Protein AF-F5NWD7-F1 (afdb_monomer_lite)

pLDDT: mean 88.41, std 11.6, range [45.94, 96.12]

Structure (mmCIF, N/CA/C/O backbone):
data_AF-F5NWD7-F1
#
_entry.id   AF-F5NWD7-F1
#
loop_
_atom_site.group_PDB
_atom_site.id
_atom_site.type_symbol
_atom_site.label_atom_id
_atom_site.label_alt_id
_atom_site.label_comp_id
_atom_site.label_asym_id
_atom_site.label_entity_id
_atom_site.label_seq_id
_atom_site.pdbx_PDB_ins_code
_atom_site.Cartn_x
_atom_site.Cartn_y
_atom_site.Cartn_z
_atom_site.occupancy
_atom_site.B_iso_or_equiv
_atom_site.auth_seq_id
_atom_site.auth_comp_id
_atom_site.auth_asym_id
_atom_site.auth_atom_id
_atom_site.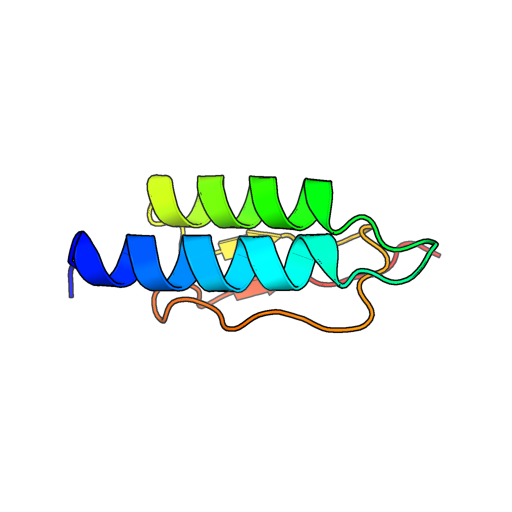pdbx_PDB_model_num
ATOM 1 N N . MET A 1 1 ? -15.975 0.308 14.707 1.00 45.94 1 MET A N 1
ATOM 2 C CA . MET A 1 1 ? -14.719 -0.160 15.329 1.00 45.94 1 MET A CA 1
ATOM 3 C C . MET A 1 1 ? -13.691 0.905 15.035 1.00 45.94 1 MET A C 1
ATOM 5 O O . MET A 1 1 ? -13.383 1.098 13.869 1.00 45.94 1 MET A O 1
ATOM 9 N N . GLU A 1 2 ? -13.260 1.659 16.041 1.00 50.62 2 GLU A N 1
ATOM 10 C CA . GLU A 1 2 ? -12.188 2.640 15.859 1.00 50.62 2 GLU A CA 1
ATOM 11 C C . GLU A 1 2 ? -10.851 1.896 15.885 1.00 50.62 2 GLU A C 1
ATOM 13 O O . GLU A 1 2 ? -10.619 1.084 16.784 1.00 50.62 2 GLU A O 1
ATOM 18 N N . LEU A 1 3 ? -9.993 2.112 14.883 1.00 55.00 3 LEU A N 1
ATOM 19 C CA . LEU A 1 3 ? -8.625 1.605 14.933 1.00 55.00 3 LEU A CA 1
ATOM 20 C C . LEU A 1 3 ? -7.919 2.230 16.139 1.00 55.00 3 LEU A C 1
ATOM 22 O O . LEU A 1 3 ? -7.852 3.453 16.264 1.00 55.00 3 LEU A O 1
ATOM 26 N N . THR A 1 4 ? -7.382 1.400 17.031 1.00 62.38 4 THR A N 1
ATOM 27 C CA . THR A 1 4 ? -6.589 1.889 18.159 1.00 62.38 4 THR A CA 1
ATOM 28 C C . THR A 1 4 ? -5.239 2.422 17.657 1.00 62.38 4 THR A C 1
ATOM 30 O O . THR A 1 4 ? -4.733 1.941 16.639 1.00 62.38 4 THR A O 1
ATOM 33 N N . PRO A 1 5 ? -4.594 3.367 18.369 1.00 65.25 5 PRO A N 1
ATOM 34 C CA . PRO A 1 5 ? -3.290 3.926 17.983 1.00 65.25 5 PRO A CA 1
ATOM 35 C C . PRO A 1 5 ? -2.226 2.858 17.674 1.00 65.25 5 PRO A C 1
ATOM 37 O O . PRO A 1 5 ? -1.429 3.015 16.753 1.00 65.25 5 PRO A O 1
ATOM 40 N N . SER A 1 6 ? -2.284 1.724 18.378 1.00 69.75 6 SER A N 1
ATOM 41 C CA . SER A 1 6 ? -1.414 0.562 18.177 1.00 69.75 6 SER A CA 1
ATOM 42 C C . SER A 1 6 ? -1.578 -0.128 16.815 1.00 69.75 6 SER A C 1
ATOM 44 O O . SER A 1 6 ? -0.599 -0.622 16.258 1.00 69.75 6 SER A O 1
ATOM 46 N N . CYS A 1 7 ? -2.787 -0.156 16.248 1.00 75.19 7 CYS A N 1
ATOM 47 C CA . CYS A 1 7 ? -3.026 -0.722 14.920 1.00 75.19 7 CYS A CA 1
ATOM 48 C C . CYS A 1 7 ? -2.456 0.184 13.826 1.00 75.19 7 CYS A C 1
ATOM 50 O O . CYS A 1 7 ? -1.884 -0.309 12.857 1.00 75.19 7 CYS A O 1
ATOM 52 N N . ASN A 1 8 ? -2.543 1.505 14.001 1.00 83.94 8 ASN A N 1
ATOM 53 C CA . ASN A 1 8 ? -1.990 2.456 13.038 1.00 83.94 8 ASN A CA 1
ATOM 54 C C . ASN A 1 8 ? -0.463 2.341 12.950 1.00 83.94 8 ASN A C 1
ATOM 56 O O . ASN A 1 8 ? 0.092 2.332 11.855 1.00 83.94 8 ASN A O 1
ATOM 60 N N . GLU A 1 9 ? 0.219 2.199 14.087 1.00 87.75 9 GLU A N 1
ATOM 61 C CA . GLU A 1 9 ? 1.675 2.012 14.119 1.00 87.75 9 GLU A CA 1
ATOM 62 C C . GLU A 1 9 ? 2.119 0.712 13.437 1.00 87.75 9 GLU A C 1
ATOM 64 O O . GLU A 1 9 ? 3.127 0.711 12.724 1.00 87.75 9 GLU A O 1
ATOM 69 N N . PHE A 1 10 ? 1.350 -0.373 13.594 1.00 90.81 10 PHE A N 1
ATOM 70 C CA . PHE A 1 10 ? 1.602 -1.637 12.900 1.00 90.81 10 PHE A CA 1
ATOM 71 C C . PHE A 1 10 ? 1.589 -1.454 11.376 1.00 90.81 10 PHE A C 1
ATOM 73 O O . PHE A 1 10 ? 2.565 -1.807 10.709 1.00 90.81 10 PHE A O 1
ATOM 80 N N . TYR A 1 11 ? 0.532 -0.837 10.836 1.00 93.44 11 TYR A N 1
ATOM 81 C CA . TYR A 1 11 ? 0.425 -0.569 9.400 1.00 93.44 11 TYR A CA 1
ATOM 82 C C . TYR A 1 11 ? 1.539 0.355 8.907 1.00 93.44 11 TYR A C 1
ATOM 84 O O . TYR A 1 11 ? 2.198 0.044 7.921 1.00 93.44 11 TYR A O 1
ATOM 92 N N . LEU A 1 12 ? 1.822 1.451 9.619 1.00 93.25 12 LEU A N 1
ATOM 93 C CA . LEU A 1 12 ? 2.871 2.395 9.223 1.00 93.25 12 LEU A CA 1
ATOM 94 C C . LEU A 1 12 ? 4.255 1.740 9.150 1.00 93.25 12 LEU A C 1
ATOM 96 O O . LEU A 1 12 ? 5.020 2.024 8.225 1.00 93.25 12 LEU A O 1
ATOM 100 N N . LYS A 1 13 ? 4.576 0.847 10.093 1.00 94.00 13 LYS A N 1
ATOM 101 C CA . LYS A 1 13 ? 5.836 0.101 10.073 1.00 94.00 13 LYS A CA 1
ATOM 102 C C . LYS A 1 13 ? 5.893 -0.863 8.886 1.00 94.00 13 LYS A C 1
ATOM 104 O O . LYS A 1 13 ? 6.856 -0.813 8.122 1.00 94.00 13 LYS A O 1
ATOM 109 N N . ALA A 1 14 ? 4.856 -1.683 8.701 1.00 94.75 14 ALA A N 1
ATOM 110 C CA . ALA A 1 14 ? 4.782 -2.641 7.598 1.00 94.75 14 ALA A CA 1
ATOM 111 C C . ALA A 1 14 ? 4.854 -1.944 6.228 1.00 94.75 14 ALA A C 1
ATOM 113 O O . ALA A 1 14 ? 5.587 -2.371 5.336 1.00 94.75 14 ALA A O 1
ATOM 114 N N . TRP A 1 15 ? 4.154 -0.819 6.068 1.00 96.06 15 TRP A N 1
ATOM 115 C CA . TRP A 1 15 ? 4.170 -0.036 4.835 1.00 96.06 15 TRP A CA 1
ATOM 116 C C . TRP A 1 15 ? 5.522 0.620 4.572 1.00 96.06 15 TRP A C 1
ATOM 118 O O . TRP A 1 15 ? 5.935 0.681 3.418 1.00 96.06 15 TRP A O 1
ATOM 128 N N . SER A 1 16 ? 6.240 1.066 5.609 1.00 95.19 16 SER A N 1
ATOM 129 C CA . SER A 1 16 ? 7.594 1.611 5.439 1.00 95.19 16 SER A CA 1
ATOM 130 C C . SER A 1 16 ? 8.589 0.541 4.981 1.00 95.19 16 SER A C 1
ATOM 132 O O . SER A 1 16 ? 9.469 0.816 4.168 1.00 95.19 16 SER A O 1
ATOM 134 N N . GLU A 1 17 ? 8.459 -0.694 5.467 1.00 95.38 17 GLU A N 1
ATOM 135 C CA . GLU A 1 17 ? 9.271 -1.817 4.986 1.00 95.38 17 GLU A CA 1
ATOM 136 C C . GLU A 1 17 ? 8.900 -2.195 3.543 1.00 95.38 17 GLU A C 1
ATOM 138 O O . GLU A 1 17 ? 9.782 -2.401 2.707 1.00 95.38 17 GLU A O 1
ATOM 143 N N . TRP A 1 18 ? 7.606 -2.230 3.217 1.00 95.44 18 TRP A N 1
ATOM 144 C CA . TRP A 1 18 ? 7.125 -2.490 1.858 1.00 95.44 18 TRP A CA 1
ATOM 145 C C . TRP A 1 18 ? 7.591 -1.430 0.850 1.00 95.44 18 TRP A C 1
ATOM 147 O O . TRP A 1 18 ? 7.997 -1.778 -0.262 1.00 95.44 18 TRP A O 1
ATOM 157 N N . GLU A 1 19 ? 7.581 -0.155 1.240 1.00 95.25 19 GLU A N 1
ATOM 158 C CA . GLU A 1 19 ? 8.066 0.962 0.429 1.00 95.25 19 GLU A CA 1
ATOM 159 C C . GLU A 1 19 ? 9.548 0.790 0.072 1.00 95.25 19 GLU A C 1
ATOM 161 O O . GLU A 1 19 ? 9.920 0.862 -1.101 1.00 95.25 19 GLU A O 1
ATOM 166 N N . LYS A 1 20 ? 10.384 0.485 1.071 1.00 93.94 20 LYS A N 1
ATOM 167 C CA . LYS A 1 20 ? 11.836 0.302 0.904 1.00 93.94 20 LYS A CA 1
ATOM 168 C C . LYS A 1 20 ? 12.200 -0.919 0.066 1.00 93.94 20 LYS A C 1
ATOM 170 O O . LYS A 1 20 ? 13.217 -0.902 -0.619 1.00 93.94 20 LYS A O 1
ATOM 175 N N . ASN A 1 21 ? 11.370 -1.958 0.096 1.00 92.31 21 ASN A N 1
ATOM 176 C CA . ASN A 1 21 ? 11.552 -3.184 -0.685 1.00 92.31 21 ASN A CA 1
ATOM 177 C C . ASN A 1 21 ? 10.915 -3.099 -2.088 1.00 92.31 21 ASN A C 1
ATOM 179 O O . ASN A 1 21 ? 10.525 -4.119 -2.665 1.00 92.31 21 ASN A O 1
ATOM 183 N N . GLY A 1 22 ? 10.748 -1.886 -2.623 1.00 86.12 22 GLY A N 1
ATOM 184 C CA . GLY A 1 22 ? 10.259 -1.650 -3.977 1.00 86.12 22 GLY A CA 1
ATOM 185 C C . GLY A 1 22 ? 11.215 -2.133 -5.061 1.00 86.12 22 GLY A C 1
ATOM 186 O O . GLY A 1 22 ? 12.434 -2.090 -4.908 1.00 86.12 22 GLY A O 1
ATOM 187 N N . THR A 1 23 ? 10.659 -2.576 -6.188 1.00 89.31 23 THR A N 1
ATOM 188 C CA . THR A 1 23 ? 11.446 -2.828 -7.398 1.00 89.31 23 THR A CA 1
ATOM 189 C C . THR A 1 23 ? 11.541 -1.560 -8.255 1.00 89.31 23 THR A C 1
ATOM 191 O O . THR A 1 23 ? 10.630 -0.728 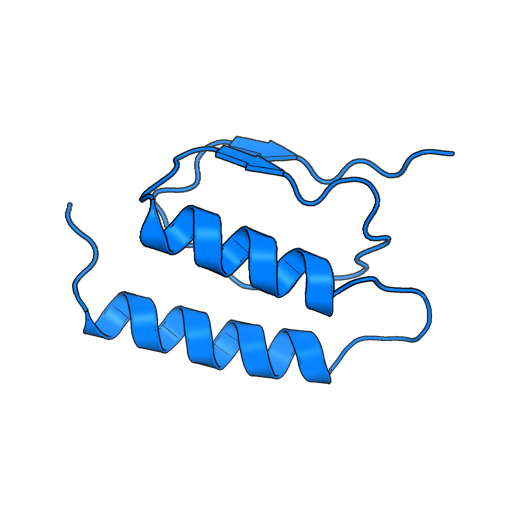-8.224 1.00 89.31 23 THR A O 1
ATOM 194 N N . PRO A 1 24 ? 12.618 -1.390 -9.048 1.00 88.12 24 PRO A N 1
ATOM 195 C CA . PRO A 1 24 ? 12.740 -0.252 -9.954 1.00 88.12 24 PRO A CA 1
ATOM 196 C C . PRO A 1 24 ? 11.523 -0.116 -10.880 1.00 88.12 24 PRO A C 1
ATOM 198 O O . PRO A 1 24 ? 11.073 -1.103 -11.469 1.00 88.12 24 PRO A O 1
ATOM 201 N N . GLY A 1 25 ? 11.012 1.111 -11.001 1.00 88.56 25 GLY A N 1
ATOM 202 C CA . GLY A 1 25 ? 9.821 1.450 -11.788 1.00 88.56 25 GLY A CA 1
ATOM 203 C C . GLY 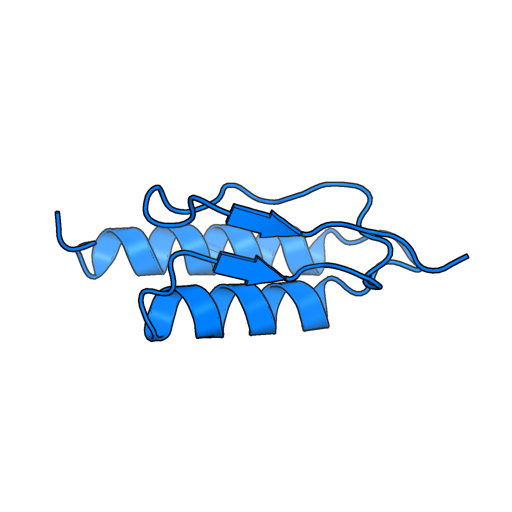A 1 25 ? 8.517 1.515 -10.987 1.00 88.56 25 GLY A C 1
ATOM 204 O O . GLY A 1 25 ? 7.548 2.074 -11.482 1.00 88.56 25 GLY A O 1
ATOM 205 N N . GLU A 1 26 ? 8.479 1.008 -9.751 1.00 93.12 26 GLU A N 1
ATOM 206 C CA . GLU A 1 26 ? 7.317 1.170 -8.868 1.00 93.12 26 GLU A CA 1
ATOM 207 C C . GLU A 1 26 ? 7.359 2.505 -8.114 1.00 93.12 26 GLU A C 1
ATOM 209 O O . GLU A 1 26 ? 8.387 2.879 -7.550 1.00 93.12 26 GLU A O 1
ATOM 214 N N . GLN A 1 27 ? 6.211 3.169 -7.990 1.00 94.00 27 GLN A N 1
ATOM 215 C CA . GLN A 1 27 ? 6.059 4.419 -7.239 1.00 94.00 27 GLN A CA 1
ATOM 216 C C . GLN A 1 27 ? 5.560 4.161 -5.807 1.00 94.00 27 GLN A C 1
ATOM 218 O O . GLN A 1 27 ? 4.528 4.685 -5.368 1.00 94.00 27 GLN A O 1
ATOM 223 N N . ARG A 1 28 ? 6.278 3.310 -5.058 1.00 94.56 28 ARG A N 1
ATOM 224 C CA . ARG A 1 28 ? 5.862 2.893 -3.703 1.00 94.56 28 ARG A CA 1
ATOM 225 C C . ARG A 1 28 ? 5.899 4.016 -2.671 1.00 94.56 28 ARG A C 1
ATOM 227 O O . ARG A 1 28 ? 5.074 4.024 -1.766 1.00 94.56 28 ARG A O 1
ATOM 234 N N . ASN A 1 29 ? 6.788 4.990 -2.832 1.00 94.56 29 ASN A N 1
ATOM 235 C CA . ASN A 1 29 ? 6.834 6.203 -2.011 1.00 94.56 29 ASN A CA 1
ATOM 236 C C . ASN A 1 29 ? 5.527 7.014 -2.110 1.00 94.56 29 ASN A C 1
ATOM 238 O O . ASN A 1 29 ? 5.007 7.505 -1.108 1.00 94.56 29 ASN A O 1
ATOM 242 N N . ILE A 1 30 ? 4.956 7.123 -3.315 1.00 95.06 30 ILE A N 1
ATOM 243 C CA . ILE A 1 30 ? 3.667 7.791 -3.526 1.00 95.06 30 ILE A CA 1
ATOM 244 C C . ILE A 1 30 ? 2.547 6.954 -2.902 1.00 95.06 30 ILE A C 1
ATOM 246 O O . ILE A 1 30 ? 1.707 7.501 -2.187 1.00 95.06 30 ILE A O 1
ATOM 250 N N . ALA A 1 31 ? 2.562 5.633 -3.108 1.00 95.56 31 ALA A N 1
ATOM 251 C CA . ALA A 1 31 ? 1.581 4.725 -2.514 1.00 95.56 31 ALA A CA 1
ATOM 252 C C . ALA A 1 31 ? 1.584 4.793 -0.981 1.00 95.56 31 ALA A C 1
ATOM 254 O O . ALA A 1 31 ? 0.523 4.891 -0.371 1.00 95.56 31 ALA A O 1
ATOM 255 N N . PHE A 1 32 ? 2.769 4.814 -0.365 1.00 95.69 32 PHE A N 1
ATOM 256 C CA . PHE A 1 32 ? 2.949 4.960 1.077 1.00 95.69 32 PHE A CA 1
ATOM 257 C C . PHE A 1 32 ? 2.311 6.250 1.605 1.00 95.69 32 PHE A C 1
ATOM 259 O O . PHE A 1 32 ? 1.580 6.225 2.595 1.00 95.69 32 PHE A O 1
ATOM 266 N N . ASN A 1 33 ? 2.521 7.376 0.917 1.00 95.75 33 ASN A N 1
ATOM 267 C CA . ASN A 1 33 ? 1.894 8.639 1.300 1.00 95.75 33 ASN A CA 1
ATOM 268 C C . ASN A 1 33 ? 0.364 8.583 1.190 1.00 95.75 33 ASN A C 1
ATOM 270 O O . ASN A 1 33 ? -0.320 9.045 2.102 1.00 95.75 33 ASN A O 1
ATOM 274 N N . ARG A 1 34 ? -0.181 7.981 0.125 1.00 96.12 34 ARG A N 1
ATOM 275 C CA . ARG A 1 34 ? -1.637 7.814 -0.035 1.00 96.1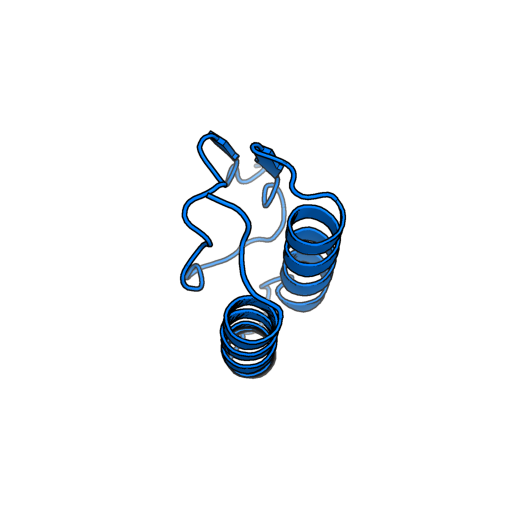2 34 ARG A CA 1
ATOM 276 C C . ARG A 1 34 ? -2.231 6.908 1.049 1.00 96.12 34 ARG A C 1
ATOM 278 O O . ARG A 1 34 ? -3.244 7.264 1.639 1.00 96.12 34 ARG A O 1
ATOM 285 N N . LEU A 1 35 ? -1.564 5.798 1.372 1.00 95.19 35 LEU A N 1
ATOM 286 C CA . LEU A 1 35 ? -1.932 4.894 2.469 1.00 95.19 35 LEU A CA 1
ATOM 287 C C . LEU A 1 35 ? -1.969 5.622 3.817 1.00 95.19 35 LEU A C 1
ATOM 289 O O . LEU A 1 35 ? -2.931 5.494 4.570 1.00 95.19 35 LEU A O 1
ATOM 293 N N . LYS A 1 36 ? -0.941 6.426 4.107 1.00 94.06 36 LYS A N 1
ATOM 294 C CA . LYS A 1 36 ? -0.862 7.207 5.34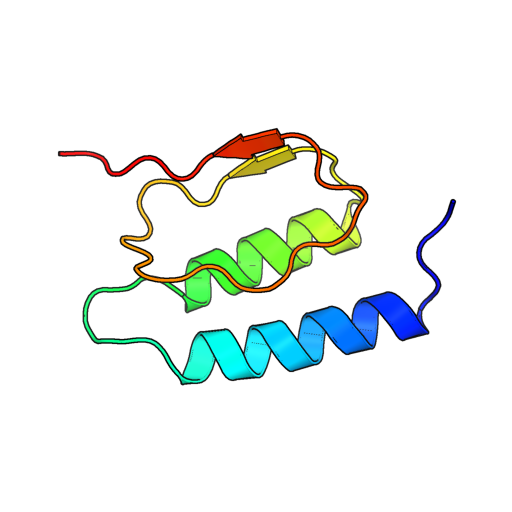4 1.00 94.06 36 LYS A CA 1
ATOM 295 C C . LYS A 1 36 ? -1.998 8.224 5.454 1.00 94.06 36 LYS A C 1
ATOM 297 O O . LYS A 1 36 ? -2.611 8.307 6.513 1.00 94.06 36 LYS A O 1
ATOM 302 N N . ILE A 1 37 ? -2.289 8.960 4.380 1.00 93.31 37 ILE A N 1
ATOM 303 C CA . ILE A 1 37 ? -3.390 9.935 4.342 1.00 93.31 37 ILE A CA 1
ATOM 304 C C . ILE A 1 37 ? -4.735 9.227 4.544 1.00 93.31 37 ILE A C 1
ATOM 306 O O . ILE A 1 37 ? -5.498 9.620 5.420 1.00 93.31 37 ILE A O 1
ATOM 310 N N . CYS A 1 38 ? -4.980 8.138 3.811 1.00 93.81 38 CYS A N 1
ATOM 311 C CA . CYS A 1 38 ? -6.199 7.336 3.926 1.00 93.81 38 CYS A CA 1
ATOM 312 C C . CYS A 1 38 ? -6.404 6.814 5.360 1.00 93.81 38 CYS A C 1
ATOM 314 O O . CYS A 1 38 ? -7.490 6.928 5.928 1.00 93.81 38 CYS A O 1
ATOM 316 N N . LEU A 1 39 ? -5.335 6.322 5.998 1.00 91.38 39 LEU A N 1
ATOM 317 C CA . LEU A 1 39 ? -5.368 5.866 7.387 1.00 91.38 39 LEU A CA 1
ATOM 318 C C . LEU A 1 39 ? -5.662 7.008 8.372 1.00 91.38 39 LEU A C 1
ATOM 320 O O . LEU A 1 39 ? -6.470 6.833 9.282 1.00 91.38 39 LEU A O 1
ATOM 324 N N . GLN A 1 40 ? -5.018 8.168 8.197 1.00 90.62 40 GLN A N 1
ATOM 325 C CA . GLN A 1 40 ? -5.197 9.343 9.059 1.00 90.62 40 GLN A CA 1
ATOM 326 C C . GLN A 1 40 ? -6.604 9.938 8.953 1.00 90.62 40 GLN A C 1
ATOM 328 O O . GLN A 1 40 ? -7.177 10.325 9.968 1.00 90.62 40 GLN A O 1
ATOM 333 N N . ASN A 1 41 ? -7.159 9.970 7.744 1.00 91.25 41 ASN A N 1
ATOM 334 C CA . ASN A 1 41 ? -8.497 10.484 7.473 1.00 91.25 41 ASN A CA 1
ATOM 335 C C . ASN A 1 41 ? -9.601 9.447 7.725 1.00 91.25 41 ASN A C 1
ATOM 337 O O . ASN A 1 41 ? -10.777 9.775 7.594 1.00 91.25 41 ASN A O 1
ATOM 341 N N . GLN A 1 42 ? -9.235 8.206 8.073 1.00 89.81 42 GLN A N 1
ATOM 342 C CA . GLN A 1 42 ? -10.157 7.071 8.185 1.00 89.81 42 GLN A CA 1
ATOM 343 C C . GLN A 1 42 ? -11.010 6.877 6.919 1.00 89.81 42 GLN A C 1
ATOM 345 O O . GLN A 1 42 ? -12.187 6.524 6.988 1.00 89.81 42 GLN A O 1
ATOM 350 N N . GLU A 1 43 ? -10.411 7.112 5.751 1.00 92.94 43 GLU A N 1
ATOM 351 C CA . GLU A 1 43 ? -11.088 6.952 4.469 1.00 92.94 43 GLU A CA 1
ATOM 352 C C . GLU A 1 43 ? -11.380 5.472 4.195 1.00 92.94 43 GLU A C 1
ATOM 354 O O . GLU A 1 43 ? -10.577 4.584 4.491 1.00 92.94 43 GLU A O 1
ATOM 359 N N . ALA A 1 44 ? -12.551 5.213 3.614 1.00 93.94 44 ALA A N 1
ATOM 360 C CA . ALA A 1 44 ? -12.960 3.875 3.198 1.00 93.94 44 ALA A CA 1
ATOM 361 C C . ALA A 1 44 ? -12.488 3.528 1.776 1.00 93.94 44 ALA A C 1
ATOM 363 O O . ALA A 1 44 ? -12.535 2.364 1.373 1.00 93.94 44 ALA A O 1
ATOM 364 N N . GLU A 1 45 ? -12.039 4.530 1.021 1.00 95.50 45 GLU A N 1
ATOM 365 C CA . GLU A 1 45 ? -11.596 4.396 -0.361 1.00 95.50 45 GLU A CA 1
ATOM 366 C C . GLU A 1 45 ? -10.111 4.740 -0.466 1.00 95.50 45 GLU A C 1
ATOM 368 O O . GLU A 1 45 ? -9.649 5.730 0.099 1.00 95.50 45 GLU A O 1
ATOM 373 N N . LEU A 1 46 ? -9.355 3.926 -1.201 1.00 95.94 46 LEU A N 1
ATOM 374 C CA . LEU A 1 46 ? -7.937 4.154 -1.445 1.00 95.94 46 LEU A CA 1
ATOM 375 C C . LEU A 1 46 ? -7.622 4.031 -2.930 1.00 95.94 46 LEU A C 1
ATOM 377 O O . LEU A 1 46 ? -7.845 2.993 -3.551 1.00 95.94 46 LEU A O 1
ATOM 381 N N . ASN A 1 47 ? -7.015 5.080 -3.480 1.00 95.12 47 ASN A N 1
ATOM 382 C CA . ASN A 1 47 ? -6.557 5.090 -4.860 1.00 95.12 47 ASN A CA 1
ATOM 383 C C . ASN A 1 47 ? -5.031 4.917 -4.952 1.00 95.12 47 ASN A C 1
ATOM 385 O O . ASN A 1 47 ? -4.263 5.833 -4.661 1.00 95.12 47 ASN A O 1
ATOM 389 N N . LEU A 1 48 ? -4.589 3.761 -5.438 1.00 95.00 48 LEU A N 1
ATOM 390 C CA . LEU A 1 48 ? -3.201 3.427 -5.772 1.00 95.00 48 LEU A CA 1
ATOM 391 C C . LEU A 1 48 ? -2.982 3.254 -7.289 1.00 95.00 48 LEU A C 1
ATOM 393 O O . LEU A 1 48 ? -2.015 2.614 -7.704 1.00 95.00 48 LEU A O 1
ATOM 397 N N . SER A 1 49 ? -3.857 3.816 -8.127 1.00 93.69 49 SER A N 1
ATOM 398 C CA . SER A 1 49 ? -3.698 3.801 -9.579 1.00 93.69 49 SER A CA 1
ATOM 399 C C . SER A 1 49 ? -2.482 4.613 -10.023 1.00 93.69 49 SER A C 1
ATOM 401 O O . SER A 1 49 ? -2.094 5.586 -9.366 1.00 93.69 49 SER A O 1
ATOM 403 N N . GLU A 1 50 ? -1.931 4.233 -11.177 1.00 91.94 50 GLU A N 1
ATOM 404 C CA . GLU A 1 50 ? -0.803 4.900 -11.850 1.00 91.94 50 GLU A CA 1
ATOM 405 C C . GLU A 1 50 ? 0.527 4.830 -11.089 1.00 91.94 50 GLU A C 1
ATOM 407 O O . GLU A 1 50 ? 1.414 5.656 -11.281 1.00 91.94 50 GLU A O 1
ATOM 412 N N . LEU A 1 51 ? 0.674 3.842 -10.202 1.00 92.56 51 LEU A N 1
ATOM 413 C CA . LEU A 1 51 ? 1.869 3.689 -9.364 1.00 92.56 51 LEU A CA 1
ATOM 414 C C . LEU A 1 51 ? 2.744 2.491 -9.748 1.00 92.56 51 LEU A C 1
ATOM 416 O O . LEU A 1 51 ? 3.730 2.203 -9.071 1.00 92.56 51 LEU A O 1
ATOM 420 N N . ASP A 1 52 ? 2.365 1.772 -10.806 1.00 92.25 52 ASP A N 1
ATOM 421 C CA . ASP A 1 52 ? 3.070 0.598 -11.329 1.00 92.25 52 ASP A CA 1
ATOM 422 C C . ASP A 1 52 ? 3.378 -0.513 -10.312 1.00 92.25 52 ASP A C 1
ATOM 424 O O . ASP A 1 52 ? 4.193 -1.397 -10.582 1.00 92.25 52 ASP A O 1
ATOM 428 N N . LEU A 1 53 ? 2.661 -0.519 -9.183 1.00 91.25 53 LEU A N 1
ATOM 429 C CA . LEU A 1 53 ? 2.860 -1.448 -8.074 1.00 91.25 53 LEU A CA 1
ATOM 430 C C . LEU A 1 53 ? 2.745 -2.899 -8.547 1.00 91.25 53 LEU A C 1
ATOM 432 O O . LEU A 1 53 ? 1.784 -3.283 -9.216 1.00 91.25 53 LEU A O 1
ATOM 436 N N . LYS A 1 54 ? 3.729 -3.715 -8.174 1.00 90.44 54 LYS A N 1
ATOM 437 C CA . LYS A 1 54 ? 3.759 -5.159 -8.446 1.00 90.44 54 LYS A CA 1
ATOM 438 C C . LYS A 1 54 ? 3.174 -5.968 -7.300 1.00 90.44 54 LYS A C 1
ATOM 440 O O . LYS A 1 54 ? 2.632 -7.045 -7.526 1.00 90.44 54 LYS A O 1
ATOM 445 N N . THR A 1 55 ? 3.303 -5.462 -6.077 1.00 92.56 55 THR A N 1
ATOM 446 C CA . THR A 1 55 ? 2.702 -6.045 -4.877 1.00 92.56 55 THR A CA 1
ATOM 447 C C . THR A 1 55 ? 2.028 -4.955 -4.063 1.00 92.56 55 THR A C 1
ATOM 449 O O . THR A 1 55 ? 2.413 -3.791 -4.145 1.00 92.56 55 THR A O 1
ATOM 452 N N . LEU A 1 56 ? 1.031 -5.334 -3.270 1.00 92.69 56 LEU A N 1
ATOM 453 C CA . LEU A 1 56 ? 0.344 -4.445 -2.338 1.00 92.69 56 LEU A CA 1
ATOM 454 C C . LEU A 1 56 ? 0.717 -4.830 -0.903 1.00 92.69 56 LEU A C 1
ATOM 456 O O . LEU A 1 56 ? 0.948 -6.016 -0.650 1.00 92.69 56 LEU A O 1
ATOM 460 N N . PRO A 1 57 ? 0.797 -3.864 0.025 1.00 93.75 57 PRO A N 1
ATOM 461 C CA . PRO A 1 57 ? 0.921 -4.177 1.437 1.00 93.75 57 PRO A CA 1
ATOM 462 C C . PRO A 1 57 ? -0.432 -4.600 2.024 1.00 93.75 57 PRO A C 1
ATOM 464 O O . PRO A 1 57 ? -1.479 -4.413 1.400 1.00 93.75 57 PRO A O 1
ATOM 467 N N . ASP A 1 58 ? -0.417 -5.099 3.259 1.00 93.00 58 ASP A N 1
ATOM 468 C CA . ASP A 1 58 ? -1.646 -5.338 4.014 1.00 93.00 58 ASP A CA 1
ATOM 469 C C . ASP A 1 58 ? -2.422 -4.034 4.217 1.00 93.00 58 ASP A C 1
ATOM 471 O O . ASP A 1 58 ? -1.849 -2.997 4.567 1.00 93.00 58 ASP A O 1
ATOM 475 N N . LEU A 1 59 ? -3.737 -4.095 4.015 1.00 92.69 59 LEU A N 1
ATOM 476 C CA . LEU A 1 59 ? -4.628 -2.947 4.133 1.00 92.69 59 LEU A CA 1
ATOM 477 C C . LEU A 1 59 ? -5.411 -2.992 5.454 1.00 92.69 59 LEU A C 1
ATOM 479 O O . LEU A 1 59 ? -5.706 -4.077 5.967 1.00 92.69 59 LEU A O 1
ATOM 483 N N . PRO A 1 60 ? -5.758 -1.828 6.026 1.00 90.56 60 PRO A N 1
ATOM 484 C CA . PRO A 1 60 ? -6.613 -1.758 7.190 1.00 90.56 60 PRO A CA 1
ATOM 485 C C . PRO A 1 60 ? -8.057 -2.118 6.821 1.00 90.56 60 PRO A C 1
ATOM 487 O O . PRO A 1 60 ? -8.513 -1.798 5.721 1.00 90.56 60 PRO A O 1
ATOM 490 N N . PRO A 1 61 ? -8.814 -2.735 7.745 1.00 89.31 61 PRO A N 1
ATOM 491 C CA . PRO A 1 61 ? -10.155 -3.247 7.466 1.00 89.31 61 PRO A CA 1
ATOM 492 C C . PRO A 1 61 ? -11.187 -2.161 7.132 1.00 89.31 61 PRO A C 1
ATOM 494 O O . PRO A 1 61 ? -12.260 -2.496 6.640 1.00 89.31 61 PRO A O 1
ATOM 497 N N . GLN A 1 62 ? -10.903 -0.877 7.393 1.00 89.81 62 GLN A N 1
ATOM 498 C CA . GLN A 1 62 ? -11.805 0.204 6.980 1.00 89.81 62 GLN A CA 1
ATOM 499 C C . GLN A 1 62 ? -11.817 0.441 5.468 1.00 89.81 62 GLN A C 1
ATOM 501 O O . GLN A 1 62 ? -12.782 1.005 4.959 1.00 89.81 62 GLN A O 1
ATOM 506 N N . ILE A 1 63 ? -10.755 0.039 4.757 1.00 92.75 63 ILE A N 1
ATOM 507 C CA . ILE A 1 63 ? -10.663 0.234 3.315 1.00 92.75 63 ILE A CA 1
ATOM 508 C C . ILE A 1 63 ? -11.543 -0.824 2.664 1.00 92.75 63 ILE A C 1
ATOM 510 O O . ILE A 1 63 ? -11.247 -2.016 2.698 1.00 92.75 63 ILE A O 1
ATOM 514 N N . THR A 1 64 ? -12.641 -0.366 2.083 1.00 93.75 64 THR A N 1
ATOM 515 C CA . THR A 1 64 ? -13.642 -1.205 1.417 1.00 93.75 64 THR A CA 1
ATOM 516 C C . THR A 1 64 ? -13.580 -1.068 -0.099 1.00 93.75 64 THR A C 1
ATOM 518 O O . THR A 1 64 ? -13.957 -2.000 -0.807 1.00 93.75 64 THR A O 1
ATOM 521 N N . THR A 1 65 ? -13.023 0.041 -0.595 1.00 95.06 65 THR A N 1
ATOM 522 C CA . THR A 1 65 ? -12.824 0.301 -2.022 1.00 95.06 65 THR A CA 1
ATOM 523 C C . THR A 1 65 ? -11.347 0.546 -2.300 1.00 95.06 65 THR A C 1
ATOM 525 O O . THR A 1 65 ? -10.722 1.413 -1.689 1.00 95.06 65 THR A O 1
ATOM 528 N N . LEU A 1 66 ? -10.784 -0.203 -3.247 1.00 94.44 66 LEU A N 1
ATOM 529 C CA . LEU A 1 66 ? -9.388 -0.090 -3.654 1.00 94.44 66 LEU A CA 1
ATOM 530 C C . LEU A 1 66 ? -9.291 0.063 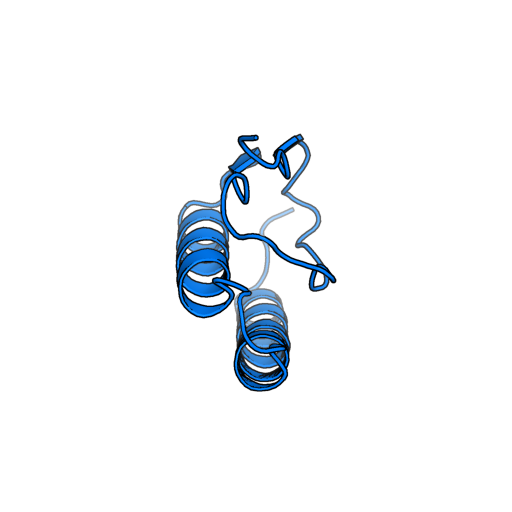-5.172 1.00 94.44 66 LEU A C 1
ATOM 532 O O . LEU A 1 66 ? -9.771 -0.793 -5.912 1.00 94.44 66 LEU A O 1
ATOM 536 N N . GLU A 1 67 ? -8.598 1.106 -5.627 1.00 94.19 67 GLU A N 1
ATOM 537 C CA . GLU A 1 67 ? -8.308 1.328 -7.044 1.00 94.19 67 GLU A CA 1
ATOM 538 C C . GLU A 1 67 ? -6.822 1.146 -7.356 1.00 94.19 67 GLU A C 1
ATOM 540 O O . GLU A 1 67 ? -5.974 1.808 -6.767 1.00 94.19 67 GLU A O 1
ATOM 545 N N . ILE A 1 68 ? -6.492 0.247 -8.291 1.00 90.06 68 ILE A N 1
ATOM 546 C CA . ILE A 1 68 ? -5.104 -0.176 -8.604 1.00 90.06 68 ILE A CA 1
ATOM 547 C C . ILE A 1 68 ? -4.787 -0.164 -10.105 1.00 90.06 68 ILE A C 1
ATOM 549 O O . ILE A 1 68 ? -3.949 -0.913 -10.603 1.00 90.06 68 ILE A O 1
ATOM 553 N N . ARG A 1 69 ? -5.488 0.673 -10.867 1.00 86.94 69 ARG A N 1
ATOM 554 C CA . ARG A 1 69 ? -5.411 0.676 -12.333 1.00 86.94 69 ARG A CA 1
ATOM 555 C C . ARG A 1 69 ? -4.045 1.167 -12.826 1.00 86.94 69 ARG A C 1
ATOM 557 O O . ARG A 1 69 ? -3.483 2.108 -12.269 1.00 86.94 69 ARG A O 1
ATOM 564 N N . LYS A 1 70 ? -3.535 0.559 -13.898 1.00 75.19 70 LYS A N 1
ATOM 565 C CA . LYS A 1 70 ? -2.408 1.095 -14.674 1.00 75.19 70 LYS A CA 1
ATOM 566 C C . LYS A 1 70 ? -2.955 1.895 -15.849 1.00 75.19 70 LYS A C 1
ATOM 568 O O . LYS A 1 70 ? -3.866 1.419 -16.526 1.00 75.19 70 LYS A O 1
ATOM 573 N N . THR A 1 71 ? -2.403 3.078 -16.078 1.00 58.19 71 THR A N 1
ATOM 574 C CA . THR A 1 71 ? -2.701 3.873 -17.272 1.00 58.19 71 THR A CA 1
ATOM 575 C C . THR A 1 71 ? -1.710 3.441 -18.353 1.00 58.19 71 THR A C 1
ATOM 577 O O . THR A 1 71 ? -0.503 3.487 -18.120 1.00 58.19 71 THR A O 1
ATOM 580 N N . TYR A 1 72 ? -2.232 2.909 -19.463 1.00 58.06 72 TYR A N 1
ATOM 581 C CA . TYR A 1 72 ? -1.473 2.430 -20.627 1.00 58.06 72 TYR A CA 1
ATOM 582 C C . TYR A 1 72 ? -1.384 3.509 -21.702 1.00 58.06 72 TYR A C 1
ATOM 584 O O . TYR A 1 72 ? -2.369 4.273 -21.832 1.00 58.06 72 TYR A O 1
#

InterPro domains:
  IPR032674 LRR-containing bacterial E3 ligase, N-terminal [PF12468] (6-33)
  IPR032675 Leucine-rich repeat domain superfamily [G3DSA:3.80.10.10] (5-71)
  IPR051071 Leucine-rich repeat-containing bacterial E3 ubiquitin ligases [PTHR47114] (11-69)

Organism: NCBI:txid766147

Radius of gyration: 12.01 Å; chains: 1; bounding box: 28×16×39 Å

Sequence (72 aa):
MELTPSCNEFYLKAWSEWEKNGTPGEQRNIAFNRLKICLQNQEAELNLSELDLKTLPDLPPQITTLEIRKTY

Foldseek 3Di:
DDDDPVNLVVQLVQLVVVLVPDDPPFQSVVQSVQLNVCSVVLPLEGEQEQRPDPDDTDHDPSNPHYHHHYDD

Secondary structure (DSSP, 8-state):
-PPPHHHHHHHHHHHHHHHHTPPTT--HHHHHHHHHHHHHTT-SEEE-TTS--SS-PPPPTT--EEE-PPP-